Protein AF-X0V0B7-F1 (afdb_monomer_lite)

pLDDT: mean 87.67, std 16.33, range [37.56, 98.69]

Structure (mmCIF, N/CA/C/O backbone):
data_AF-X0V0B7-F1
#
_entry.id   AF-X0V0B7-F1
#
loop_
_atom_site.group_PDB
_atom_site.id
_atom_site.type_symbol
_atom_site.label_atom_id
_atom_site.label_alt_id
_atom_site.label_comp_id
_atom_site.label_asym_id
_atom_site.label_entity_id
_atom_site.label_seq_id
_atom_site.pdbx_PDB_ins_code
_atom_site.Cartn_x
_atom_site.Cartn_y
_atom_site.Cartn_z
_atom_site.occupancy
_atom_site.B_iso_or_equiv
_atom_site.auth_seq_id
_atom_site.auth_comp_id
_atom_site.auth_asym_id
_atom_site.auth_atom_id
_atom_site.pdbx_PDB_model_num
ATOM 1 N N . MET A 1 1 ? -28.437 -44.873 -6.533 1.00 37.88 1 MET A N 1
ATOM 2 C CA . MET A 1 1 ? -27.536 -43.742 -6.220 1.00 37.88 1 MET A CA 1
ATOM 3 C C . MET A 1 1 ? -27.245 -42.977 -7.515 1.00 37.88 1 MET A C 1
ATOM 5 O O . MET A 1 1 ? -26.469 -43.463 -8.325 1.00 37.88 1 MET A O 1
ATOM 9 N N . LYS A 1 2 ? -27.939 -41.863 -7.801 1.00 37.56 2 LYS A N 1
ATOM 10 C CA . LYS A 1 2 ? -27.695 -41.045 -9.009 1.00 37.56 2 LYS A CA 1
ATOM 11 C C . LYS A 1 2 ? -27.091 -39.712 -8.577 1.00 37.56 2 LYS A C 1
ATOM 13 O O . LYS A 1 2 ? -27.765 -38.899 -7.958 1.00 37.56 2 LYS A O 1
ATOM 18 N N . ILE A 1 3 ? -25.809 -39.527 -8.874 1.00 45.84 3 ILE A N 1
ATOM 19 C CA . ILE A 1 3 ? -25.088 -38.274 -8.648 1.00 45.84 3 ILE A CA 1
ATOM 20 C C . ILE A 1 3 ? -25.643 -37.251 -9.643 1.00 45.84 3 ILE A C 1
ATOM 22 O O . ILE A 1 3 ? -25.419 -37.366 -10.849 1.00 45.84 3 ILE A O 1
ATOM 26 N N . VAL A 1 4 ? -26.392 -36.265 -9.150 1.00 46.66 4 VAL A N 1
ATOM 27 C CA . VAL A 1 4 ? -26.869 -35.139 -9.960 1.00 46.66 4 VAL A CA 1
ATOM 28 C C . VAL A 1 4 ? -25.667 -34.245 -10.266 1.00 46.66 4 VAL A C 1
ATOM 30 O O . VAL A 1 4 ? -25.224 -33.463 -9.429 1.00 46.66 4 VAL A O 1
ATOM 33 N N . LYS A 1 5 ? -25.098 -34.375 -11.469 1.00 55.03 5 LYS A N 1
ATOM 34 C CA . LYS A 1 5 ? -24.118 -33.413 -11.988 1.00 55.03 5 LYS A CA 1
ATOM 35 C C . LYS A 1 5 ? -24.872 -32.152 -12.395 1.00 55.03 5 LYS A C 1
ATOM 37 O O . LYS A 1 5 ? -25.422 -32.088 -13.492 1.00 55.03 5 LYS A O 1
ATOM 42 N N . ASN A 1 6 ? -24.916 -31.168 -11.504 1.00 56.94 6 ASN A N 1
ATOM 43 C CA . ASN A 1 6 ? -25.495 -29.866 -11.805 1.00 56.94 6 ASN A CA 1
ATOM 44 C C . ASN A 1 6 ? -24.621 -29.178 -12.876 1.00 56.94 6 ASN A C 1
ATOM 46 O O . ASN A 1 6 ? -23.490 -28.775 -12.599 1.00 56.94 6 ASN A O 1
ATOM 50 N N . LYS A 1 7 ? -25.092 -29.126 -14.129 1.00 64.69 7 LYS A N 1
ATOM 51 C CA . LYS A 1 7 ? -24.407 -28.427 -15.228 1.00 64.69 7 LYS A CA 1
ATOM 52 C C . LYS A 1 7 ? -24.692 -26.933 -15.087 1.00 64.69 7 LYS A C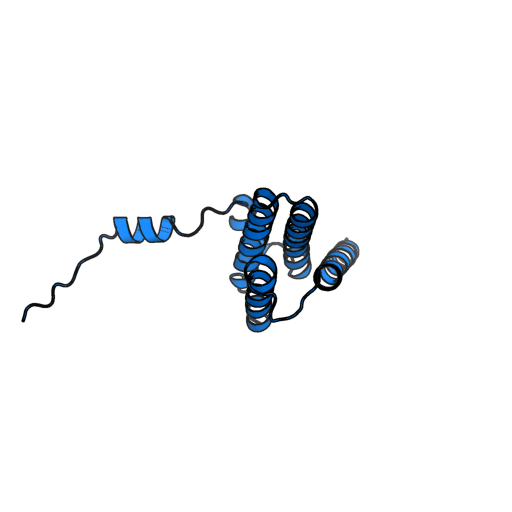 1
ATOM 54 O O . LYS A 1 7 ? -25.735 -26.462 -15.523 1.00 64.69 7 LYS A O 1
ATOM 59 N N . ILE A 1 8 ? -23.757 -26.202 -14.487 1.00 70.75 8 ILE A N 1
ATOM 60 C CA . ILE A 1 8 ? -23.779 -24.734 -14.484 1.00 70.75 8 ILE A CA 1
ATOM 61 C C . ILE A 1 8 ? -23.683 -24.258 -15.939 1.00 70.75 8 ILE A C 1
ATOM 63 O O . ILE A 1 8 ? -22.834 -24.736 -16.699 1.00 70.75 8 ILE A O 1
ATOM 67 N N . SER A 1 9 ? -24.562 -23.340 -16.346 1.00 79.00 9 SER A N 1
ATOM 68 C CA . SER A 1 9 ? -24.592 -22.854 -17.727 1.00 79.00 9 SER A CA 1
ATOM 69 C C . SER A 1 9 ? -23.367 -21.984 -18.048 1.00 79.00 9 SER A C 1
ATOM 71 O O . SER A 1 9 ? -22.842 -21.268 -17.194 1.00 79.00 9 SER A O 1
ATOM 73 N N . LEU A 1 10 ? -22.913 -21.986 -19.308 1.00 66.75 10 LEU A N 1
ATOM 74 C CA . LEU A 1 10 ? -21.823 -21.106 -19.767 1.00 66.75 10 LEU A CA 1
ATOM 75 C C . LEU A 1 10 ? -22.142 -19.621 -19.535 1.00 66.75 10 LEU A C 1
ATOM 77 O O . LEU A 1 10 ? -21.241 -18.808 -19.340 1.00 66.75 10 LEU A O 1
ATOM 81 N N . THR A 1 11 ? -23.424 -19.268 -19.540 1.00 69.25 11 THR A N 1
ATOM 82 C CA . THR A 1 11 ? -23.938 -17.930 -19.252 1.00 69.25 11 THR A CA 1
ATOM 83 C C . THR A 1 11 ? -23.779 -17.577 -17.777 1.00 69.25 11 THR A C 1
ATOM 85 O O . THR A 1 11 ? -23.337 -16.473 -17.474 1.00 69.25 11 THR A O 1
ATOM 88 N N . GLU A 1 12 ? -24.055 -18.506 -16.861 1.00 73.31 12 GLU A N 1
ATOM 89 C CA . GLU A 1 12 ? -23.818 -18.333 -15.422 1.00 73.31 12 GLU A CA 1
ATOM 90 C C . GLU A 1 12 ? -22.333 -18.315 -15.083 1.00 73.31 12 GLU A C 1
ATOM 92 O O . GLU A 1 12 ? -21.907 -17.442 -14.335 1.00 73.31 12 GLU A O 1
ATOM 97 N N . LEU A 1 13 ? -21.519 -19.171 -15.708 1.00 68.00 13 LEU A N 1
ATOM 98 C CA . LEU A 1 13 ? -20.059 -19.109 -15.586 1.00 68.00 13 LEU A CA 1
ATOM 99 C C . LEU A 1 13 ? -19.525 -17.750 -16.052 1.00 68.00 13 LEU A C 1
ATOM 101 O O . LEU A 1 13 ? -18.729 -17.127 -15.353 1.00 68.00 13 LEU A O 1
ATOM 105 N N . LYS A 1 14 ? -20.012 -17.237 -17.191 1.00 61.97 14 LYS A N 1
ATOM 106 C CA . LYS A 1 14 ? -19.665 -15.895 -17.684 1.00 61.97 14 LYS A CA 1
ATOM 107 C C . LYS A 1 14 ? -20.193 -14.781 -16.780 1.00 61.97 14 LYS A C 1
ATOM 109 O O . LYS A 1 14 ? -19.521 -13.766 -16.661 1.00 61.97 14 LYS A O 1
ATOM 114 N N . LYS A 1 15 ? -21.356 -14.942 -16.140 1.00 56.28 15 LYS A N 1
ATOM 115 C CA . LYS A 1 15 ? -21.959 -13.955 -15.223 1.00 56.28 15 LYS A CA 1
ATOM 116 C C . LYS A 1 15 ? -21.238 -13.922 -13.870 1.00 56.28 15 LYS A C 1
ATOM 118 O O . LYS A 1 15 ? -20.978 -12.835 -13.370 1.00 56.28 15 LYS A O 1
ATOM 123 N N . MET A 1 16 ? -20.823 -15.076 -13.347 1.00 56.75 16 MET A N 1
ATOM 124 C CA . MET A 1 16 ? -19.953 -15.211 -12.171 1.00 56.75 16 MET A CA 1
ATOM 125 C C . MET A 1 16 ? -18.532 -14.702 -12.458 1.00 56.75 16 MET A C 1
ATOM 127 O O . MET A 1 16 ? -17.930 -14.048 -11.611 1.00 56.75 16 MET A O 1
ATOM 131 N N . ALA A 1 17 ? -18.017 -14.923 -13.673 1.00 54.59 17 ALA A N 1
ATOM 132 C CA . ALA A 1 17 ? -16.754 -14.344 -14.128 1.00 54.59 17 ALA A CA 1
ATOM 133 C C . ALA A 1 17 ? -16.848 -12.825 -14.376 1.00 54.59 17 ALA A C 1
ATOM 135 O O . ALA A 1 17 ? -15.884 -12.125 -14.100 1.00 54.59 17 ALA A O 1
ATOM 136 N N . ARG A 1 18 ? -17.999 -12.297 -14.834 1.00 46.84 18 ARG A N 1
ATOM 137 C CA . ARG A 1 18 ? -18.262 -10.848 -15.006 1.00 46.84 18 ARG A CA 1
ATOM 138 C C . ARG A 1 18 ? -18.571 -10.110 -13.706 1.00 46.84 18 ARG A C 1
ATOM 140 O O . ARG A 1 18 ? -18.348 -8.909 -13.643 1.00 46.84 18 ARG A O 1
ATOM 147 N N . GLN A 1 19 ? -19.121 -10.788 -12.698 1.00 44.28 19 GLN A N 1
ATOM 148 C CA . GLN A 1 19 ? -19.296 -10.216 -11.356 1.00 44.28 19 GLN A CA 1
ATOM 149 C C . GLN A 1 19 ? -17.957 -10.034 -10.633 1.00 44.28 19 GLN A C 1
ATOM 151 O O . GLN A 1 19 ? -17.870 -9.253 -9.687 1.00 44.28 19 GLN A O 1
ATOM 156 N N . LYS A 1 20 ? -16.902 -10.705 -11.106 1.00 49.09 20 LYS A N 1
ATOM 157 C CA . LYS A 1 20 ? -15.522 -10.387 -10.766 1.00 49.09 20 LYS A CA 1
ATOM 158 C C . LYS A 1 20 ? -15.073 -9.185 -11.604 1.00 49.09 20 LYS A C 1
ATOM 160 O O . LYS A 1 20 ? -14.923 -9.289 -12.812 1.00 49.09 20 LYS A O 1
ATOM 165 N N . GLU A 1 21 ? -14.820 -8.076 -10.912 1.00 55.97 21 GLU A N 1
ATOM 166 C CA . GLU A 1 21 ? -14.002 -6.936 -11.357 1.00 55.97 21 GLU A CA 1
ATOM 167 C C . GLU A 1 21 ? -14.706 -5.817 -12.146 1.00 55.97 21 GLU A C 1
ATOM 169 O O . GLU A 1 21 ? -14.350 -5.463 -13.270 1.00 55.97 21 GLU A O 1
ATOM 174 N N . THR A 1 22 ? -15.636 -5.122 -11.489 1.00 64.06 22 THR A N 1
ATOM 175 C CA . THR A 1 22 ? -15.866 -3.702 -11.790 1.00 64.06 22 THR A CA 1
ATOM 176 C C . THR A 1 22 ? -14.679 -2.885 -11.273 1.00 64.06 22 THR A C 1
ATOM 178 O O . THR A 1 22 ? -14.665 -2.459 -10.121 1.00 64.06 22 THR A O 1
ATOM 181 N N . TYR A 1 23 ? -13.675 -2.670 -12.125 1.00 68.00 23 TYR A N 1
ATOM 182 C CA . TYR A 1 23 ? -12.560 -1.774 -11.815 1.00 68.00 23 TYR A CA 1
ATOM 183 C C . TYR A 1 23 ? -13.056 -0.327 -11.682 1.00 68.00 23 TYR A C 1
ATOM 185 O O . TYR A 1 23 ? -13.635 0.226 -12.626 1.00 68.00 23 TYR A O 1
ATOM 193 N N . GLN A 1 24 ? -12.808 0.311 -10.538 1.00 76.75 24 GLN A N 1
ATOM 194 C CA . GLN A 1 24 ? -13.020 1.747 -10.356 1.00 76.75 24 GLN A CA 1
ATOM 195 C C . GLN A 1 24 ? -12.090 2.535 -11.287 1.00 76.75 24 GLN A C 1
ATOM 197 O O . GLN A 1 24 ? -12.516 3.502 -11.922 1.00 76.75 24 GLN A O 1
ATOM 202 N N . HIS A 1 25 ? -10.850 2.073 -11.469 1.00 75.00 25 HIS A N 1
ATOM 203 C CA . HIS A 1 25 ? -9.887 2.652 -12.399 1.00 75.00 25 HIS A CA 1
ATOM 204 C C . HIS A 1 25 ? -9.866 1.925 -13.749 1.00 75.00 25 HIS A C 1
ATOM 206 O O . HIS A 1 25 ? -8.861 1.338 -14.153 1.00 75.00 25 HIS A O 1
ATOM 212 N N . LYS A 1 26 ? -10.972 2.027 -14.499 1.00 76.31 26 LYS A N 1
ATOM 213 C CA . LYS A 1 26 ? -11.166 1.352 -15.801 1.00 76.31 26 LYS A CA 1
ATOM 214 C C . LYS A 1 26 ? -9.989 1.511 -16.773 1.00 76.31 26 LYS A C 1
ATOM 216 O O . LYS A 1 26 ? -9.569 0.538 -17.386 1.00 76.31 26 LYS A O 1
ATOM 221 N N . GLN A 1 27 ? -9.428 2.717 -16.906 1.00 73.44 27 GLN A N 1
ATOM 222 C CA . GLN A 1 27 ? -8.298 2.957 -17.816 1.00 73.44 27 GLN A CA 1
ATOM 223 C C . GLN A 1 27 ? -6.973 2.364 -17.320 1.00 73.44 27 GLN A C 1
ATOM 225 O O . GLN A 1 27 ? -6.141 1.975 -18.138 1.00 73.44 27 GLN A O 1
ATOM 230 N N . LEU A 1 28 ? -6.758 2.310 -16.000 1.00 74.62 28 LEU A N 1
ATOM 231 C CA . LEU A 1 28 ? -5.561 1.688 -15.431 1.00 74.62 28 LEU A CA 1
ATOM 232 C C . LEU A 1 28 ? -5.618 0.177 -15.642 1.00 74.62 28 LEU A C 1
ATOM 234 O O . LEU A 1 28 ? -4.657 -0.394 -16.155 1.00 74.62 28 LEU A O 1
ATOM 238 N N . ALA A 1 29 ? -6.774 -0.427 -15.362 1.00 71.81 29 ALA A N 1
ATOM 239 C CA . ALA A 1 29 ? -7.035 -1.837 -15.622 1.00 71.81 29 ALA A CA 1
ATOM 240 C C . ALA A 1 29 ? -6.922 -2.205 -17.115 1.00 71.81 29 ALA A C 1
ATOM 242 O O . ALA A 1 29 ? -6.466 -3.295 -17.445 1.00 71.81 29 ALA A O 1
ATOM 243 N N . ALA A 1 30 ? -7.245 -1.281 -18.028 1.00 77.88 30 ALA A N 1
ATOM 244 C CA . ALA A 1 30 ? -7.163 -1.474 -19.481 1.00 77.88 30 ALA A CA 1
ATOM 245 C C . ALA A 1 30 ? -5.732 -1.444 -20.071 1.00 77.88 30 ALA A C 1
ATOM 247 O O . ALA A 1 30 ? -5.562 -1.209 -21.266 1.00 77.88 30 ALA A O 1
ATOM 248 N N . GLY A 1 31 ? -4.688 -1.649 -19.262 1.00 79.06 31 GLY A N 1
ATOM 249 C CA . GLY A 1 31 ? -3.309 -1.790 -19.749 1.00 79.06 31 GLY A CA 1
ATOM 250 C C . GLY A 1 31 ? -2.377 -0.620 -19.428 1.00 79.06 31 GLY A C 1
ATOM 251 O O . GLY A 1 31 ? -1.164 -0.737 -19.610 1.00 79.06 31 GLY A O 1
ATOM 252 N N . ARG A 1 32 ? -2.892 0.527 -18.952 1.00 86.62 32 ARG A N 1
ATOM 253 C CA . ARG A 1 32 ? -2.026 1.659 -18.556 1.00 86.62 32 ARG A CA 1
ATOM 254 C C . ARG A 1 32 ? -1.226 1.349 -17.295 1.00 86.62 32 ARG A C 1
ATOM 256 O O . ARG A 1 32 ? -0.088 1.797 -17.189 1.00 86.62 32 ARG A O 1
ATOM 263 N N . TRP A 1 33 ? -1.777 0.559 -16.374 1.00 92.75 33 TRP A N 1
ATOM 264 C CA . TRP A 1 33 ? -1.091 0.196 -15.132 1.00 92.75 33 TRP A CA 1
ATOM 265 C C . TRP A 1 33 ? 0.203 -0.590 -15.377 1.00 92.75 33 TRP A C 1
ATOM 267 O O . TRP A 1 33 ? 1.215 -0.360 -14.720 1.00 92.75 33 TRP A O 1
ATOM 277 N N . GLN A 1 34 ? 0.205 -1.464 -16.382 1.00 89.25 34 GLN A N 1
ATOM 278 C CA . GLN A 1 34 ? 1.354 -2.271 -16.792 1.00 89.25 34 GLN A CA 1
ATOM 279 C C . GLN A 1 34 ? 2.413 -1.451 -17.545 1.00 89.25 34 GLN A C 1
ATOM 281 O O . GLN A 1 34 ? 3.494 -1.952 -17.830 1.00 89.25 34 GLN A O 1
ATOM 286 N N . LYS A 1 35 ? 2.146 -0.184 -17.879 1.00 91.38 35 LYS A N 1
ATOM 287 C CA . LYS A 1 35 ? 3.171 0.719 -18.429 1.00 91.38 35 LYS A CA 1
ATOM 288 C C . LYS A 1 35 ? 3.961 1.428 -17.333 1.00 91.38 35 LYS A C 1
ATOM 290 O O . LYS A 1 35 ? 5.081 1.859 -17.584 1.00 91.38 35 LYS A O 1
ATOM 295 N N . LEU A 1 36 ? 3.406 1.503 -16.124 1.00 93.94 36 LEU A N 1
ATOM 296 C CA . LEU A 1 36 ? 4.091 2.061 -14.967 1.00 93.94 36 LEU A CA 1
ATOM 297 C C . LEU A 1 36 ? 5.239 1.144 -14.530 1.00 93.94 36 LEU A C 1
ATOM 299 O O . LEU A 1 36 ? 5.162 -0.088 -14.627 1.00 93.94 36 LEU A O 1
ATOM 303 N N . THR A 1 37 ? 6.308 1.758 -14.034 1.00 95.12 37 THR A N 1
ATOM 304 C CA . THR A 1 37 ? 7.357 1.073 -13.278 1.00 95.12 37 THR A CA 1
ATOM 305 C C . THR A 1 37 ? 6.809 0.571 -11.946 1.00 95.12 37 THR A C 1
ATOM 307 O O . THR A 1 37 ? 5.809 1.075 -11.435 1.00 95.12 37 THR A O 1
ATOM 310 N N . PHE A 1 38 ? 7.502 -0.387 -11.329 1.00 96.44 38 PHE A N 1
ATOM 311 C CA . PHE A 1 38 ? 7.130 -0.874 -10.001 1.00 96.44 38 PHE A CA 1
ATOM 312 C C . PHE A 1 38 ? 7.049 0.258 -8.958 1.00 96.44 38 PHE A C 1
ATOM 314 O O . PHE A 1 38 ? 6.123 0.287 -8.153 1.00 96.44 38 PHE A O 1
ATOM 321 N N . PHE A 1 39 ? 7.974 1.225 -8.995 1.00 96.81 39 PHE A N 1
ATOM 322 C CA . PHE A 1 39 ? 7.955 2.363 -8.069 1.00 96.81 39 PHE A CA 1
ATOM 323 C C . PHE A 1 39 ? 6.726 3.251 -8.269 1.00 96.81 39 PHE A C 1
ATOM 325 O O . PHE A 1 39 ? 6.091 3.637 -7.293 1.00 96.81 39 PHE A O 1
ATOM 332 N N . GLU A 1 40 ? 6.340 3.518 -9.517 1.00 96.94 40 GLU A N 1
ATOM 333 C CA . GLU A 1 40 ? 5.121 4.272 -9.821 1.00 96.94 40 GLU A CA 1
ATOM 334 C C . GLU A 1 40 ? 3.860 3.506 -9.399 1.00 96.94 40 GLU A C 1
ATOM 336 O O . GLU A 1 40 ? 2.957 4.108 -8.820 1.00 96.94 40 GLU A O 1
ATOM 341 N N . GLN A 1 41 ? 3.797 2.188 -9.624 1.00 97.44 41 GLN A N 1
ATOM 342 C CA . GLN A 1 41 ? 2.686 1.351 -9.151 1.00 97.44 41 GLN A CA 1
ATOM 343 C C . GLN A 1 41 ? 2.537 1.458 -7.623 1.00 97.44 41 GLN A C 1
ATOM 345 O O . GLN A 1 41 ? 1.456 1.770 -7.119 1.00 97.44 41 GLN A O 1
ATOM 350 N N . MET A 1 42 ? 3.638 1.289 -6.887 1.00 98.38 42 MET A N 1
ATOM 351 C CA . MET A 1 42 ? 3.655 1.367 -5.423 1.00 98.38 42 MET A CA 1
ATOM 352 C C . MET A 1 42 ? 3.335 2.772 -4.891 1.00 98.38 42 MET A C 1
ATOM 354 O O . MET A 1 42 ? 2.598 2.893 -3.914 1.00 98.38 42 MET A O 1
ATOM 358 N N . ALA A 1 43 ? 3.812 3.835 -5.544 1.00 98.06 43 ALA A N 1
ATOM 359 C CA . ALA A 1 43 ? 3.500 5.218 -5.172 1.00 98.06 43 ALA A CA 1
ATOM 360 C C . ALA A 1 43 ? 2.004 5.552 -5.348 1.00 98.06 43 ALA A C 1
ATOM 362 O O . ALA A 1 43 ? 1.395 6.218 -4.505 1.00 98.06 43 ALA A O 1
ATOM 363 N N . ASN A 1 44 ? 1.382 5.050 -6.419 1.00 97.81 44 ASN A N 1
ATOM 364 C CA . ASN A 1 44 ? -0.054 5.217 -6.651 1.00 97.81 44 ASN A CA 1
ATOM 365 C C . ASN A 1 44 ? -0.893 4.438 -5.621 1.00 97.81 44 ASN A C 1
ATOM 367 O O . ASN A 1 44 ? -1.850 4.992 -5.081 1.00 97.81 44 ASN A O 1
ATOM 371 N N . ILE A 1 45 ? -0.504 3.199 -5.282 1.00 98.56 45 ILE A N 1
ATOM 372 C CA . ILE A 1 45 ? -1.134 2.434 -4.187 1.00 98.56 45 ILE A CA 1
ATOM 373 C C . ILE A 1 45 ? -1.034 3.215 -2.874 1.00 98.56 45 ILE A C 1
ATOM 375 O O . ILE A 1 45 ? -2.039 3.408 -2.189 1.00 98.56 45 ILE A O 1
ATOM 379 N N . GLY A 1 46 ? 0.158 3.719 -2.551 1.00 98.31 46 GLY A N 1
ATOM 380 C CA . GLY A 1 46 ? 0.397 4.504 -1.345 1.00 98.31 46 GLY 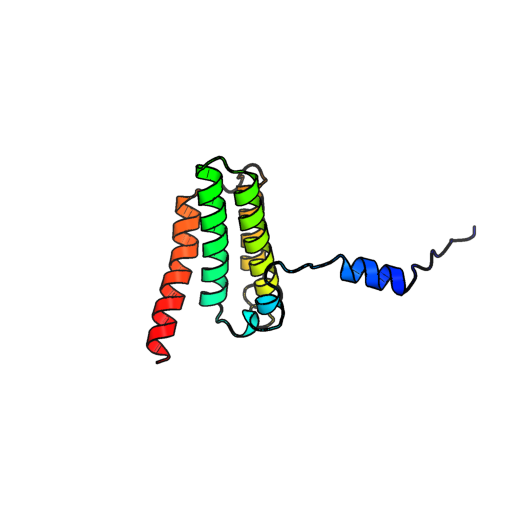A CA 1
ATOM 381 C C . GLY A 1 46 ? -0.463 5.758 -1.250 1.00 98.31 46 GLY A C 1
ATOM 382 O O . GLY A 1 46 ? -0.996 6.062 -0.187 1.00 98.31 46 GLY A O 1
ATOM 383 N N . SER A 1 47 ? -0.690 6.439 -2.373 1.00 98.19 47 SER A N 1
ATOM 384 C CA . SER A 1 47 ? -1.566 7.614 -2.428 1.00 98.19 47 SER A CA 1
ATOM 385 C C . SER A 1 47 ? -3.021 7.283 -2.064 1.00 98.19 47 SER A C 1
ATOM 387 O O . SER A 1 47 ? -3.694 8.081 -1.411 1.00 98.19 47 SER A O 1
ATOM 389 N N . GLU A 1 48 ? -3.523 6.103 -2.446 1.00 98.56 48 GLU A N 1
ATOM 390 C CA . GLU A 1 48 ? -4.855 5.641 -2.037 1.00 98.56 48 GLU A CA 1
ATOM 391 C C . GLU A 1 48 ? -4.908 5.214 -0.564 1.00 98.56 48 GLU A C 1
ATOM 393 O O . GLU A 1 48 ? -5.895 5.504 0.118 1.00 98.56 48 GLU A O 1
ATOM 398 N N . VAL A 1 49 ? -3.836 4.605 -0.043 1.00 98.69 49 VAL A N 1
ATOM 399 C CA . VAL A 1 49 ? -3.707 4.281 1.389 1.00 98.69 49 VAL A CA 1
ATOM 400 C C . VAL A 1 49 ? -3.717 5.556 2.237 1.00 98.69 49 VAL A C 1
ATOM 402 O O . VAL A 1 49 ? -4.503 5.660 3.179 1.00 98.69 49 VAL A O 1
ATOM 405 N N . GLU A 1 50 ? -2.926 6.564 1.870 1.00 98.56 50 GLU A N 1
ATOM 406 C CA . GLU A 1 50 ? -2.894 7.870 2.543 1.00 98.56 50 GLU A CA 1
ATOM 407 C C . GLU A 1 50 ? -4.252 8.570 2.509 1.00 98.56 50 GLU A C 1
ATOM 409 O O . GLU A 1 50 ? -4.728 9.109 3.512 1.00 98.56 50 GLU A O 1
ATOM 414 N N . ARG A 1 51 ? -4.942 8.507 1.366 1.00 98.50 51 ARG A N 1
ATOM 415 C CA . ARG A 1 51 ? -6.300 9.040 1.239 1.00 98.50 51 ARG A CA 1
ATOM 416 C C . ARG A 1 51 ? -7.276 8.315 2.163 1.00 98.50 51 ARG A C 1
ATOM 418 O O . ARG A 1 51 ? -8.116 8.968 2.786 1.00 98.50 51 ARG A O 1
ATOM 425 N N . ALA A 1 52 ? -7.165 6.995 2.284 1.00 98.56 52 ALA A N 1
ATOM 426 C CA . ALA A 1 52 ? -7.991 6.217 3.197 1.00 98.56 52 ALA A CA 1
ATOM 427 C C . ALA A 1 52 ? -7.728 6.591 4.665 1.00 98.56 52 ALA A C 1
ATOM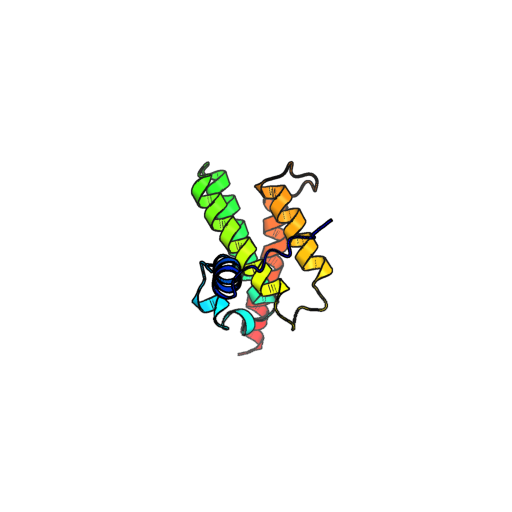 429 O O . ALA A 1 52 ? -8.685 6.789 5.420 1.00 98.56 52 ALA A O 1
ATOM 430 N N . ILE A 1 53 ? -6.460 6.768 5.055 1.00 98.56 53 ILE A N 1
ATOM 431 C CA . ILE A 1 53 ? -6.063 7.232 6.394 1.00 98.56 53 ILE A CA 1
ATOM 432 C C . ILE A 1 53 ? -6.608 8.643 6.663 1.00 98.56 53 ILE A C 1
ATOM 434 O O . ILE A 1 53 ? -7.215 8.883 7.707 1.00 98.56 53 ILE A O 1
ATOM 438 N N . SER A 1 54 ? -6.456 9.568 5.713 1.00 98.50 54 SER A N 1
ATOM 439 C CA . SER A 1 54 ? -6.928 10.954 5.827 1.00 98.50 54 SER A CA 1
ATOM 440 C C . SER A 1 54 ? -8.439 11.038 6.067 1.00 98.50 54 SER A C 1
ATOM 442 O O . SER A 1 54 ? -8.890 11.717 6.992 1.00 98.50 54 SER A O 1
ATOM 444 N N . TRP A 1 55 ? -9.242 10.284 5.308 1.00 98.56 55 TRP A N 1
ATOM 445 C CA . TRP A 1 55 ? -10.690 10.229 5.533 1.00 98.56 55 TRP A CA 1
ATOM 446 C C . TRP A 1 55 ? -11.070 9.568 6.859 1.00 98.56 55 TRP A C 1
ATOM 448 O O . TRP A 1 55 ? -12.009 10.026 7.514 1.00 98.56 55 TRP A O 1
ATOM 458 N N . ARG A 1 56 ? -10.318 8.553 7.305 1.00 97.44 56 ARG A N 1
ATOM 459 C CA . ARG A 1 56 ? -10.526 7.930 8.620 1.00 97.44 56 ARG A CA 1
ATOM 460 C C . ARG A 1 56 ? -10.278 8.922 9.757 1.00 97.44 56 ARG A C 1
ATOM 462 O O . ARG A 1 56 ? -11.096 8.997 10.669 1.00 97.44 56 ARG A O 1
ATOM 469 N N . LYS A 1 57 ? -9.215 9.735 9.675 1.00 97.81 57 LYS A N 1
ATOM 470 C CA . LYS A 1 57 ? -8.926 10.819 10.639 1.00 97.81 57 LYS A CA 1
ATOM 471 C C . LYS A 1 57 ? -10.057 11.846 10.708 1.00 97.81 57 LYS A C 1
ATOM 473 O O . LYS A 1 57 ? -10.398 12.312 11.788 1.00 97.81 57 LYS A O 1
ATOM 478 N N . LYS A 1 58 ? -10.699 12.130 9.570 1.00 98.19 58 LYS A N 1
ATOM 479 C CA . LYS A 1 58 ? -11.896 12.987 9.471 1.00 98.19 58 LYS A CA 1
ATOM 480 C C . LYS A 1 58 ? -13.195 12.297 9.916 1.00 98.19 58 LYS A C 1
ATOM 482 O O . LYS A 1 58 ? -14.269 12.847 9.702 1.00 98.19 58 LYS A O 1
ATOM 487 N N . ARG A 1 59 ? -13.120 11.087 10.486 1.00 97.75 59 ARG A N 1
ATOM 488 C CA . ARG A 1 59 ? -14.266 10.250 10.891 1.00 97.75 59 ARG A CA 1
ATOM 489 C C . ARG A 1 59 ? -15.247 9.941 9.751 1.00 97.75 59 ARG A C 1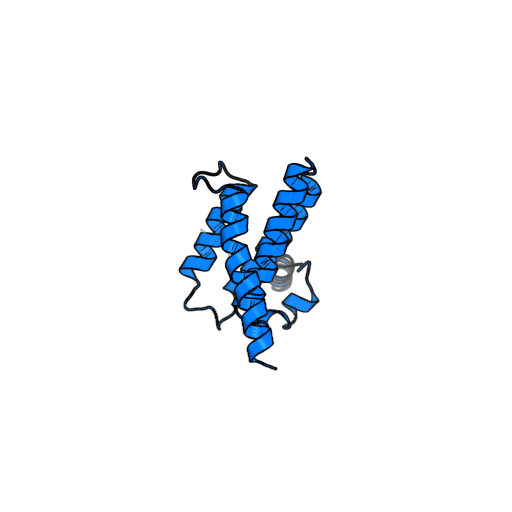
ATOM 491 O O . ARG A 1 59 ? -16.387 9.560 9.996 1.00 97.75 59 ARG A O 1
ATOM 498 N N . ASN A 1 60 ? -14.796 10.032 8.500 1.00 97.94 60 ASN A N 1
ATOM 499 C CA . ASN A 1 60 ? -15.596 9.697 7.330 1.00 97.94 60 ASN A CA 1
ATOM 500 C C . ASN A 1 60 ? -15.294 8.260 6.879 1.00 97.94 60 ASN A C 1
ATOM 502 O O . ASN A 1 60 ? -14.436 8.007 6.025 1.00 97.94 60 ASN A O 1
ATOM 506 N N . LYS A 1 61 ? -16.000 7.308 7.496 1.00 96.56 61 LYS A N 1
ATOM 507 C CA . LYS A 1 61 ? -15.803 5.869 7.274 1.00 96.56 61 LYS A CA 1
ATOM 508 C C . LYS A 1 61 ? -16.040 5.468 5.819 1.00 96.56 61 LYS A C 1
ATOM 510 O O . LYS A 1 61 ? -15.238 4.725 5.264 1.00 96.56 61 LYS A O 1
ATOM 515 N N . GLU A 1 62 ? -17.092 5.981 5.191 1.00 97.06 62 GLU A N 1
ATOM 516 C CA . GLU A 1 62 ? -17.450 5.619 3.819 1.00 97.06 62 GLU A CA 1
ATOM 517 C C . GLU A 1 62 ? -16.352 6.012 2.824 1.00 97.06 62 GLU A C 1
ATOM 519 O O . GLU A 1 62 ? -15.887 5.187 2.036 1.00 97.06 62 GLU A O 1
ATOM 524 N N . TYR A 1 63 ? -15.877 7.257 2.888 1.00 97.19 63 TYR A N 1
ATOM 525 C CA . TYR A 1 63 ? -14.829 7.725 1.982 1.00 97.19 63 TYR A CA 1
ATOM 526 C C . TYR A 1 63 ? -13.490 7.039 2.253 1.00 97.19 63 TYR A C 1
ATOM 528 O O . TYR A 1 63 ? -12.743 6.756 1.311 1.00 97.19 63 TYR A O 1
ATOM 536 N N . SER A 1 64 ? -13.205 6.719 3.519 1.00 98.31 64 SER A N 1
ATOM 537 C CA . SER A 1 64 ? -12.034 5.922 3.887 1.00 98.31 64 SER A CA 1
ATOM 538 C C . SER A 1 64 ? -12.083 4.535 3.243 1.00 98.31 64 SER A C 1
ATOM 540 O O . SER A 1 64 ? -11.137 4.139 2.562 1.00 98.31 64 SER A O 1
ATOM 542 N N . GLN A 1 65 ? -13.216 3.837 3.354 1.00 97.44 65 GLN A N 1
ATOM 543 C CA . GLN A 1 65 ? -13.404 2.514 2.759 1.00 97.44 65 GLN A CA 1
ATOM 544 C C . GLN A 1 65 ? -13.344 2.553 1.228 1.00 97.44 65 GLN A C 1
ATOM 546 O O . GLN A 1 65 ? -12.704 1.697 0.622 1.00 97.44 65 GLN A O 1
ATOM 551 N N . ARG A 1 66 ? -13.935 3.571 0.587 1.00 96.69 66 ARG A N 1
ATOM 552 C CA . ARG A 1 66 ? -13.856 3.756 -0.873 1.00 96.69 66 ARG A CA 1
ATOM 553 C C . ARG A 1 66 ? -12.422 4.001 -1.354 1.00 96.69 66 ARG A C 1
ATOM 555 O O . ARG A 1 66 ? -12.042 3.516 -2.415 1.00 96.69 66 ARG A O 1
ATOM 562 N N . ALA A 1 67 ? -11.619 4.763 -0.611 1.00 97.25 67 ALA A N 1
ATOM 563 C CA . ALA A 1 67 ? -10.198 4.944 -0.919 1.00 97.25 67 ALA A CA 1
ATOM 564 C C . ALA A 1 67 ? -9.399 3.651 -0.718 1.00 97.25 67 ALA A C 1
ATOM 566 O O . ALA A 1 67 ? -8.613 3.271 -1.581 1.00 97.25 67 ALA A O 1
ATOM 567 N N . PHE A 1 68 ? -9.669 2.915 0.357 1.00 98.31 68 PHE A N 1
ATOM 568 C CA . PHE A 1 68 ? -8.998 1.645 0.593 1.00 98.31 68 PHE A CA 1
ATOM 569 C C . PHE A 1 68 ? -9.348 0.574 -0.451 1.00 98.31 68 PHE A C 1
ATOM 571 O O . PHE A 1 68 ? -8.470 -0.159 -0.901 1.00 98.31 68 PHE A O 1
ATOM 578 N N . ALA A 1 69 ? -10.605 0.512 -0.900 1.00 97.00 69 ALA A N 1
ATOM 579 C CA . ALA A 1 69 ? -11.014 -0.379 -1.984 1.00 97.00 69 ALA A CA 1
ATOM 580 C C . ALA A 1 69 ? -10.208 -0.116 -3.269 1.00 97.00 69 ALA A C 1
ATOM 582 O O . ALA A 1 69 ? -9.758 -1.060 -3.916 1.00 97.00 69 ALA A O 1
ATOM 583 N N . ARG A 1 70 ? -9.943 1.159 -3.590 1.00 96.88 70 ARG A N 1
ATOM 584 C CA . ARG A 1 70 ? -9.060 1.541 -4.703 1.00 96.88 70 ARG A CA 1
ATOM 585 C C . ARG A 1 70 ? -7.616 1.110 -4.468 1.00 96.88 70 ARG A C 1
ATOM 587 O O . ARG A 1 70 ? -7.008 0.550 -5.373 1.00 96.88 70 ARG A O 1
ATOM 594 N N . ALA A 1 71 ? -7.080 1.283 -3.259 1.00 98.00 71 ALA A N 1
ATOM 595 C CA . ALA A 1 71 ? -5.741 0.791 -2.923 1.00 98.00 71 ALA A CA 1
ATOM 596 C C . ALA A 1 71 ? -5.609 -0.729 -3.156 1.00 98.00 71 ALA A C 1
ATOM 598 O O . ALA A 1 71 ? -4.630 -1.178 -3.753 1.00 98.00 71 ALA A O 1
ATOM 599 N N . LEU A 1 72 ? -6.610 -1.518 -2.743 1.00 97.50 72 LEU A N 1
ATOM 600 C CA . LEU A 1 72 ? -6.637 -2.968 -2.965 1.00 97.50 72 LEU A CA 1
ATOM 601 C C . LEU A 1 72 ? -6.780 -3.350 -4.440 1.00 97.50 72 LEU A C 1
ATOM 603 O O . LEU A 1 72 ? -6.167 -4.327 -4.873 1.00 97.50 72 LEU A O 1
ATOM 607 N N . GLU A 1 73 ? -7.565 -2.600 -5.211 1.00 95.69 73 GLU A N 1
ATOM 608 C CA . GLU A 1 73 ? -7.675 -2.781 -6.660 1.00 95.69 73 GLU A CA 1
ATOM 609 C C . GLU A 1 73 ? -6.312 -2.585 -7.339 1.00 95.69 73 GLU A C 1
ATOM 611 O O . GLU A 1 73 ? -5.841 -3.469 -8.055 1.00 95.69 73 GLU A O 1
ATOM 616 N N . LEU A 1 74 ? -5.629 -1.475 -7.048 1.00 96.94 74 LEU A N 1
ATOM 617 C CA . LEU A 1 74 ? -4.308 -1.168 -7.603 1.00 96.94 74 LEU A CA 1
ATOM 618 C C . LEU A 1 74 ? -3.233 -2.172 -7.155 1.00 96.94 74 LEU A C 1
ATOM 620 O O . LEU A 1 74 ? -2.366 -2.567 -7.943 1.00 96.94 74 LEU A O 1
ATOM 624 N N . LEU A 1 75 ? -3.299 -2.636 -5.904 1.00 97.94 75 LEU A N 1
ATOM 625 C CA . LEU A 1 75 ? -2.422 -3.695 -5.406 1.00 97.94 75 LEU A CA 1
ATOM 626 C C . LEU A 1 75 ? -2.698 -5.025 -6.114 1.00 97.94 75 LEU A C 1
ATOM 628 O O . LEU A 1 75 ? -1.758 -5.731 -6.469 1.00 97.94 75 LEU A O 1
ATOM 632 N N . THR A 1 76 ? -3.963 -5.345 -6.386 1.00 96.25 76 THR A N 1
ATOM 633 C CA . THR A 1 76 ? -4.336 -6.543 -7.150 1.00 96.25 76 THR A CA 1
ATOM 634 C C . THR A 1 76 ? -3.787 -6.470 -8.571 1.00 96.25 76 THR A C 1
ATOM 636 O O . THR A 1 76 ? -3.114 -7.407 -8.993 1.00 96.25 76 THR A O 1
ATOM 639 N N . LEU A 1 77 ? -3.944 -5.335 -9.262 1.00 95.44 77 LEU A N 1
ATOM 640 C CA . LEU A 1 77 ? -3.336 -5.120 -10.580 1.00 95.44 77 LEU A CA 1
ATOM 641 C C . LEU A 1 77 ? -1.810 -5.318 -10.539 1.00 95.44 77 LEU A C 1
ATOM 643 O O . LEU A 1 77 ? -1.245 -5.994 -11.398 1.00 95.44 77 LEU A O 1
ATOM 647 N N . THR A 1 78 ? -1.148 -4.802 -9.500 1.00 97.00 78 THR A N 1
ATOM 648 C CA . THR A 1 78 ? 0.303 -4.955 -9.280 1.00 97.00 78 THR A CA 1
ATOM 649 C C . THR A 1 78 ? 0.719 -6.405 -9.020 1.00 97.00 78 THR A C 1
ATOM 651 O O . THR A 1 78 ? 1.753 -6.835 -9.530 1.00 97.00 78 THR A O 1
ATOM 654 N N . ILE A 1 79 ? -0.078 -7.171 -8.269 1.00 97.00 79 ILE A N 1
ATOM 655 C CA . ILE A 1 79 ? 0.136 -8.606 -8.008 1.00 97.00 79 ILE A CA 1
ATOM 656 C C . ILE A 1 79 ? -0.037 -9.427 -9.291 1.00 97.00 79 ILE A C 1
ATOM 658 O O . ILE A 1 79 ? 0.717 -10.368 -9.523 1.00 97.00 79 ILE A O 1
ATOM 662 N N . THR A 1 80 ? -1.013 -9.080 -10.132 1.00 94.56 80 THR A N 1
ATOM 663 C CA . THR A 1 80 ? -1.282 -9.801 -11.389 1.00 94.56 80 THR A CA 1
ATOM 664 C C . THR A 1 80 ? -0.294 -9.479 -12.512 1.00 94.56 80 THR A C 1
ATOM 666 O O . THR A 1 80 ? -0.259 -10.178 -13.523 1.00 94.56 80 THR A O 1
ATOM 669 N N . ASP A 1 81 ? 0.529 -8.442 -12.353 1.00 94.56 81 ASP A N 1
ATOM 670 C CA . ASP A 1 81 ? 1.548 -8.065 -13.328 1.00 94.56 81 ASP A CA 1
ATOM 671 C C . ASP A 1 81 ? 2.711 -9.073 -13.321 1.00 94.56 81 ASP A C 1
ATOM 673 O O . ASP A 1 81 ? 3.463 -9.189 -12.349 1.00 94.56 81 ASP A O 1
ATOM 677 N N . LEU A 1 82 ? 2.900 -9.787 -14.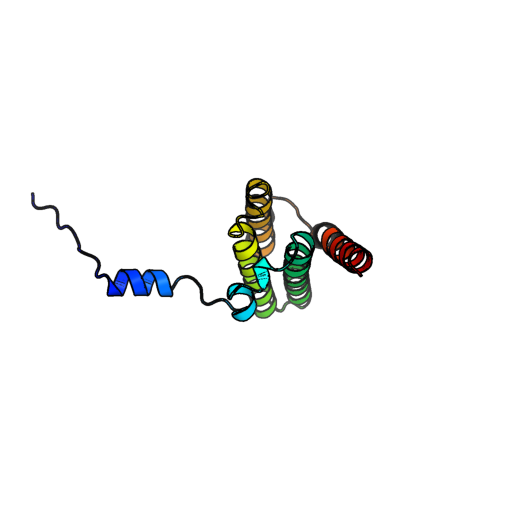435 1.00 93.12 82 LEU A N 1
ATOM 678 C CA . LEU A 1 82 ? 3.940 -10.814 -14.581 1.00 93.12 82 LEU A CA 1
ATOM 679 C C . LEU A 1 82 ? 5.360 -10.275 -14.348 1.00 93.12 82 LEU A C 1
ATOM 681 O O . LEU A 1 82 ? 6.240 -11.028 -13.921 1.00 93.12 82 LEU A O 1
ATOM 685 N N . ARG A 1 83 ? 5.591 -8.972 -14.556 1.00 94.50 83 ARG A N 1
ATOM 686 C CA . ARG A 1 83 ? 6.887 -8.321 -14.294 1.00 94.50 83 ARG A CA 1
ATOM 687 C C . ARG A 1 83 ? 7.223 -8.297 -12.799 1.00 94.50 83 ARG A C 1
ATOM 689 O O . ARG A 1 83 ? 8.396 -8.276 -12.429 1.00 94.50 83 ARG A O 1
ATOM 696 N N . ASN A 1 84 ? 6.207 -8.391 -11.942 1.00 95.88 84 ASN A N 1
ATOM 697 C CA . ASN A 1 84 ? 6.330 -8.391 -10.487 1.00 95.88 84 ASN A CA 1
ATOM 698 C C . ASN A 1 84 ? 6.371 -9.803 -9.878 1.00 95.88 84 ASN A C 1
ATOM 700 O O . ASN A 1 84 ? 6.373 -9.938 -8.654 1.00 95.88 84 ASN A O 1
ATOM 704 N N . LYS A 1 85 ? 6.481 -10.869 -10.690 1.00 94.75 85 LYS A N 1
ATOM 705 C CA . LYS A 1 85 ? 6.478 -12.270 -10.219 1.00 94.75 85 LYS A CA 1
ATOM 706 C C . LYS A 1 85 ? 7.504 -12.556 -9.111 1.00 94.75 85 LYS A C 1
ATOM 708 O O . LYS A 1 85 ? 7.239 -13.336 -8.202 1.00 94.75 85 LYS A O 1
ATOM 713 N N . LYS A 1 86 ? 8.664 -11.888 -9.137 1.00 96.69 86 LYS A N 1
ATOM 714 C CA . LYS A 1 86 ? 9.719 -12.027 -8.110 1.00 96.69 86 LYS A CA 1
ATOM 715 C C . LYS A 1 86 ? 9.373 -11.365 -6.762 1.00 96.69 86 LYS A C 1
ATOM 717 O O . LYS A 1 86 ? 10.139 -11.497 -5.816 1.00 96.69 86 LYS A O 1
ATOM 722 N N . ARG A 1 87 ? 8.261 -10.626 -6.670 1.00 95.94 87 ARG A N 1
ATOM 723 C CA . ARG A 1 87 ? 7.838 -9.837 -5.493 1.00 95.94 87 ARG A CA 1
ATOM 724 C C . ARG A 1 87 ? 6.502 -10.279 -4.908 1.00 95.94 87 ARG A C 1
ATOM 726 O O . ARG A 1 87 ? 6.028 -9.656 -3.965 1.00 95.94 87 ARG A O 1
ATOM 733 N N . LEU A 1 88 ? 5.906 -11.353 -5.432 1.00 97.06 88 LEU A N 1
ATOM 734 C CA . LEU A 1 88 ? 4.557 -11.778 -5.050 1.00 97.06 88 LEU A CA 1
ATOM 735 C C . LEU A 1 88 ? 4.414 -12.010 -3.548 1.00 97.06 88 LEU A C 1
ATOM 737 O O . LEU A 1 88 ? 3.464 -11.504 -2.971 1.00 97.06 88 LEU A O 1
ATOM 741 N N . ARG A 1 89 ? 5.382 -12.683 -2.913 1.00 97.94 89 ARG A N 1
ATOM 742 C CA . ARG A 1 89 ? 5.362 -12.937 -1.463 1.00 97.94 89 ARG A CA 1
ATOM 743 C C . ARG A 1 89 ? 5.209 -11.649 -0.651 1.00 97.94 89 ARG A C 1
ATOM 745 O O . ARG A 1 89 ? 4.407 -11.596 0.275 1.00 97.94 89 ARG A O 1
ATOM 752 N N . GLU A 1 90 ? 5.972 -10.619 -1.000 1.00 98.06 90 GLU A N 1
ATOM 753 C CA . GLU A 1 90 ? 5.942 -9.340 -0.288 1.00 98.06 90 GLU A CA 1
ATOM 754 C C . GLU A 1 90 ? 4.672 -8.545 -0.611 1.00 98.06 90 GLU A C 1
ATOM 756 O O . GLU A 1 90 ? 4.073 -7.953 0.281 1.00 98.06 90 GLU A O 1
ATOM 761 N N . LEU A 1 91 ? 4.192 -8.592 -1.857 1.00 98.38 91 LEU A N 1
ATOM 762 C CA . LEU A 1 91 ? 2.949 -7.927 -2.255 1.00 98.38 91 LEU A CA 1
ATOM 763 C C . LEU A 1 91 ? 1.704 -8.558 -1.611 1.00 98.38 91 LEU A C 1
ATOM 765 O O . LEU A 1 91 ? 0.778 -7.842 -1.229 1.00 98.38 91 LEU A O 1
ATOM 769 N N . THR A 1 92 ? 1.666 -9.884 -1.461 1.00 98.06 92 THR A N 1
ATOM 770 C CA . THR A 1 92 ? 0.551 -10.565 -0.788 1.00 98.06 92 THR A CA 1
ATOM 771 C C . THR A 1 92 ? 0.572 -10.320 0.716 1.00 98.06 92 THR A C 1
ATOM 773 O O . THR A 1 92 ? -0.482 -10.067 1.289 1.00 98.06 92 THR A O 1
ATOM 776 N N . ARG A 1 93 ? 1.753 -10.278 1.344 1.00 98.19 93 ARG A N 1
ATOM 777 C CA . ARG A 1 93 ? 1.894 -9.855 2.748 1.00 98.19 93 ARG A CA 1
ATOM 778 C C . ARG A 1 93 ? 1.448 -8.417 2.955 1.00 98.19 93 ARG A C 1
ATOM 780 O O . ARG A 1 93 ? 0.692 -8.138 3.876 1.00 98.19 93 ARG A O 1
ATOM 787 N N . LEU A 1 94 ? 1.855 -7.507 2.069 1.00 98.38 94 LEU A N 1
ATOM 788 C CA . LEU A 1 94 ? 1.391 -6.123 2.102 1.00 98.38 94 LEU A CA 1
ATOM 789 C C . LEU A 1 94 ? -0.141 -6.057 2.077 1.00 98.38 94 LEU A C 1
ATOM 791 O O . LEU A 1 94 ? -0.731 -5.305 2.848 1.00 98.38 94 LEU A O 1
ATOM 795 N N . ARG A 1 95 ? -0.790 -6.872 1.235 1.00 98.31 95 ARG A N 1
ATOM 796 C CA . ARG A 1 95 ? -2.254 -6.971 1.190 1.00 98.31 95 ARG A CA 1
ATOM 797 C C . ARG A 1 95 ? -2.837 -7.426 2.530 1.00 98.31 95 ARG A C 1
ATOM 799 O O . ARG A 1 95 ? -3.794 -6.812 2.990 1.00 98.31 95 ARG A O 1
ATOM 806 N N . GLU A 1 96 ? -2.285 -8.473 3.137 1.00 98.12 96 GLU A N 1
ATOM 807 C CA . GLU A 1 96 ? -2.732 -8.993 4.439 1.00 98.12 96 GLU A CA 1
ATOM 808 C C . GLU A 1 96 ? -2.620 -7.932 5.538 1.00 98.12 96 GLU A C 1
ATOM 810 O O . GLU A 1 96 ? -3.602 -7.654 6.226 1.00 98.12 96 GLU A O 1
ATOM 815 N N . VAL A 1 97 ? -1.458 -7.282 5.647 1.00 98.31 97 VAL A N 1
ATOM 816 C CA . VAL A 1 97 ? -1.191 -6.253 6.664 1.00 98.31 97 VAL A CA 1
ATOM 817 C C . VAL A 1 97 ? -2.084 -5.025 6.454 1.00 98.31 97 VAL A C 1
ATOM 819 O O . VAL A 1 97 ? -2.616 -4.474 7.415 1.00 98.31 97 VAL A O 1
ATOM 822 N N . LEU A 1 98 ? -2.317 -4.613 5.204 1.00 98.38 98 LEU A N 1
ATOM 823 C CA . LEU A 1 98 ? -3.245 -3.526 4.881 1.00 98.38 98 LEU A CA 1
ATOM 824 C C . LEU A 1 98 ? -4.688 -3.862 5.280 1.00 98.38 98 LEU A C 1
ATOM 826 O O . LEU A 1 98 ? -5.375 -3.023 5.863 1.00 98.38 98 LEU A O 1
ATOM 830 N N . VAL A 1 99 ? -5.162 -5.072 4.971 1.00 98.25 99 VAL A N 1
ATOM 831 C CA . VAL A 1 99 ? -6.523 -5.504 5.327 1.00 98.25 99 VAL A CA 1
ATOM 832 C C . VAL A 1 99 ? -6.691 -5.566 6.843 1.00 98.25 99 VAL A C 1
ATOM 834 O O . VAL A 1 99 ? -7.675 -5.034 7.359 1.00 98.25 99 VAL A O 1
ATOM 837 N N . ASP A 1 100 ? -5.723 -6.136 7.560 1.00 98.38 100 ASP A N 1
ATOM 838 C CA . ASP A 1 100 ? -5.736 -6.169 9.023 1.00 98.38 100 ASP A CA 1
ATOM 839 C C . ASP A 1 100 ? -5.732 -4.758 9.639 1.00 98.38 100 ASP A C 1
ATOM 841 O O . ASP A 1 100 ? -6.490 -4.484 10.566 1.00 98.38 100 ASP A O 1
ATOM 845 N N . TYR A 1 101 ? -4.963 -3.825 9.081 1.00 98.19 101 TYR A N 1
ATOM 846 C CA . TYR A 1 101 ? -4.895 -2.457 9.593 1.00 98.19 101 TYR A CA 1
ATOM 847 C C . TYR A 1 101 ? -6.189 -1.643 9.389 1.00 98.19 101 TYR A C 1
ATOM 849 O O . TYR A 1 101 ? -6.523 -0.792 10.217 1.00 98.19 101 TYR A O 1
ATOM 857 N N . PHE A 1 102 ? -6.926 -1.852 8.290 1.00 96.94 102 PHE A N 1
ATOM 858 C CA . PHE A 1 102 ? -8.167 -1.105 8.024 1.00 96.94 102 PHE A CA 1
ATOM 859 C C . PHE A 1 102 ? -9.438 -1.786 8.543 1.00 96.94 102 PHE A C 1
ATOM 861 O O . PHE A 1 102 ? -10.398 -1.083 8.866 1.00 96.94 102 PHE A O 1
ATOM 868 N N . PHE A 1 103 ? -9.467 -3.120 8.598 1.00 96.06 103 PHE A N 1
ATOM 869 C CA . PHE A 1 103 ? -10.670 -3.901 8.921 1.00 96.06 103 PHE A CA 1
ATOM 870 C C . PHE A 1 103 ? -10.461 -4.953 10.014 1.00 96.06 103 PHE A C 1
ATOM 872 O O . PHE A 1 103 ? -11.443 -5.505 10.507 1.00 96.06 103 PHE A O 1
ATOM 879 N N . GLY A 1 104 ? -9.214 -5.254 10.369 1.00 95.12 104 GLY A N 1
ATOM 880 C CA . GLY A 1 104 ? -8.866 -6.220 11.402 1.00 95.12 104 GLY A CA 1
ATOM 881 C C . GLY A 1 104 ? -8.623 -5.574 12.761 1.00 95.12 104 GLY A C 1
ATOM 882 O O . GLY A 1 104 ? -9.109 -4.485 13.072 1.00 95.12 104 GLY A O 1
ATOM 883 N N . LYS A 1 105 ? -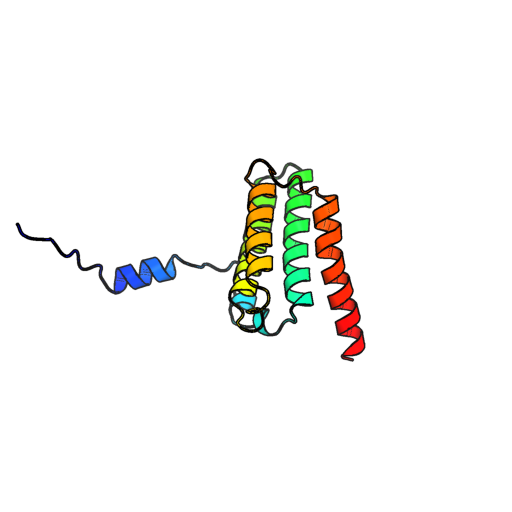7.860 -6.287 13.590 1.00 96.25 105 LYS A N 1
ATOM 884 C CA . LYS A 1 105 ? -7.493 -5.850 14.944 1.00 96.25 105 LYS A CA 1
ATOM 885 C C . LYS A 1 105 ? -6.175 -5.075 14.958 1.00 96.25 105 LYS A C 1
ATOM 887 O O . LYS A 1 105 ? -5.705 -4.729 16.038 1.00 96.25 105 LYS A O 1
ATOM 892 N N . ASN A 1 106 ? -5.587 -4.820 13.785 1.00 96.25 106 ASN A N 1
ATOM 893 C CA . ASN A 1 106 ? -4.229 -4.310 13.645 1.00 96.25 106 ASN A CA 1
ATOM 894 C C . ASN A 1 106 ? -3.219 -5.190 14.408 1.00 96.25 106 ASN A C 1
ATOM 896 O O . ASN A 1 106 ? -2.389 -4.690 15.165 1.00 96.25 106 ASN A O 1
ATOM 900 N N . GLN A 1 107 ? -3.314 -6.513 14.237 1.00 97.12 107 GLN A N 1
ATOM 901 C CA . GLN A 1 107 ? -2.461 -7.501 14.908 1.00 97.12 107 GLN A CA 1
ATOM 902 C C . GLN A 1 107 ? -0.969 -7.318 14.584 1.00 97.12 107 GLN A C 1
ATOM 904 O O . GLN A 1 107 ? -0.109 -7.733 15.356 1.00 97.12 107 GLN A O 1
ATOM 909 N N . PHE A 1 108 ? -0.661 -6.693 13.444 1.00 94.56 108 PHE A N 1
ATOM 910 C CA . PHE A 1 108 ? 0.708 -6.369 13.038 1.00 94.56 108 PHE A CA 1
ATOM 911 C C . PHE A 1 108 ? 1.202 -5.017 13.575 1.00 94.56 108 PHE A C 1
ATOM 913 O O . PHE A 1 108 ? 2.329 -4.624 13.279 1.00 94.56 108 PHE A O 1
ATOM 920 N N . SER A 1 109 ? 0.383 -4.298 14.351 1.00 95.69 109 SER A N 1
ATOM 921 C CA . SER A 1 109 ? 0.739 -3.043 15.028 1.00 95.69 109 SER A CA 1
ATOM 922 C C . SER A 1 109 ? 1.283 -1.950 14.098 1.00 95.69 109 SER A C 1
ATOM 924 O O . SER A 1 109 ? 2.119 -1.133 14.494 1.00 95.69 109 SER A O 1
ATOM 926 N N . PHE A 1 110 ? 0.801 -1.895 12.853 1.00 95.50 110 PHE A N 1
ATOM 927 C CA . PHE A 1 110 ? 1.154 -0.810 11.940 1.00 95.50 110 PHE A CA 1
ATOM 928 C C . PHE A 1 110 ? 0.471 0.491 12.374 1.00 95.50 110 PHE A C 1
ATOM 930 O O . PHE A 1 110 ? -0.678 0.501 12.816 1.00 95.50 110 PHE A O 1
ATOM 937 N N . SER A 1 111 ? 1.175 1.612 12.234 1.00 97.62 111 SER A N 1
ATOM 938 C CA . SER A 1 111 ? 0.654 2.950 12.525 1.00 97.62 111 SER A CA 1
ATOM 939 C C . SER A 1 111 ? 0.558 3.786 11.254 1.00 97.62 111 SER A C 1
ATOM 941 O O . SER A 1 111 ? 1.214 3.495 10.253 1.00 97.62 111 SER A O 1
ATOM 943 N N . ASP A 1 112 ? -0.213 4.873 11.305 1.00 98.00 112 ASP A N 1
ATOM 944 C CA . ASP A 1 112 ? -0.325 5.839 10.204 1.00 98.00 112 ASP A CA 1
ATOM 945 C C . ASP A 1 112 ? 1.058 6.333 9.741 1.00 98.00 112 ASP A C 1
ATOM 947 O O . ASP A 1 112 ? 1.316 6.440 8.546 1.00 98.00 112 ASP A O 1
ATOM 951 N N . LYS A 1 113 ? 1.975 6.577 10.689 1.00 98.12 113 LYS A N 1
ATOM 952 C CA . LYS A 1 113 ? 3.350 7.010 10.403 1.00 98.12 113 LYS A CA 1
ATOM 953 C C . LYS A 1 113 ? 4.164 5.920 9.700 1.00 98.12 113 LYS A C 1
ATOM 955 O O . LYS A 1 113 ? 4.949 6.230 8.811 1.00 98.12 113 LYS A O 1
ATOM 960 N N . LEU A 1 114 ? 3.987 4.652 10.081 1.00 98.19 114 LEU A N 1
ATOM 961 C CA . LEU A 1 114 ? 4.675 3.536 9.425 1.00 98.19 114 LEU A CA 1
ATOM 962 C C . LEU A 1 114 ? 4.209 3.371 7.975 1.00 98.19 114 LEU A C 1
ATOM 964 O O . LEU A 1 114 ? 5.048 3.198 7.092 1.00 98.19 114 LEU A O 1
ATOM 968 N N . TRP A 1 115 ? 2.905 3.499 7.714 1.00 98.19 115 TRP A N 1
ATOM 969 C CA . TRP A 1 115 ? 2.383 3.485 6.345 1.00 98.19 115 TRP A CA 1
ATOM 970 C C . TRP A 1 115 ? 2.900 4.646 5.510 1.00 98.19 115 TRP A C 1
ATOM 972 O O . TRP A 1 115 ? 3.334 4.425 4.378 1.00 98.19 115 TRP A O 1
ATOM 982 N N . HIS A 1 116 ? 2.910 5.847 6.092 1.00 98.19 116 HIS A N 1
ATOM 983 C CA . HIS A 1 116 ? 3.473 7.022 5.447 1.00 98.19 116 HIS A CA 1
ATOM 984 C C . HIS A 1 116 ? 4.919 6.786 5.029 1.00 98.19 116 HIS A C 1
ATOM 986 O O . HIS A 1 116 ? 5.250 6.893 3.852 1.00 98.19 116 HIS A O 1
ATOM 992 N N . ASN A 1 117 ? 5.767 6.369 5.969 1.00 98.19 117 ASN A N 1
ATOM 993 C CA . ASN A 1 117 ? 7.181 6.128 5.704 1.00 98.19 117 ASN A CA 1
ATOM 994 C C . ASN A 1 117 ? 7.397 5.043 4.636 1.00 98.19 117 ASN A C 1
ATOM 996 O O . ASN A 1 117 ? 8.224 5.221 3.741 1.00 98.19 117 ASN A O 1
ATOM 1000 N N . TYR A 1 118 ? 6.640 3.941 4.705 1.00 98.19 118 TYR A N 1
ATOM 1001 C CA . TYR A 1 118 ? 6.741 2.838 3.749 1.00 98.19 118 TYR A CA 1
ATOM 1002 C C . TYR A 1 118 ? 6.425 3.291 2.318 1.00 98.19 118 TYR A C 1
ATOM 1004 O O . TYR A 1 118 ? 7.204 3.042 1.399 1.00 98.19 118 TYR A O 1
ATOM 1012 N N . PHE A 1 119 ? 5.302 3.987 2.118 1.00 98.38 119 PHE A N 1
ATOM 1013 C CA . PHE A 1 119 ? 4.888 4.417 0.783 1.00 98.38 119 PHE A CA 1
ATOM 1014 C C . PHE A 1 119 ? 5.629 5.655 0.277 1.00 98.38 119 PHE A C 1
ATOM 1016 O O . PHE A 1 119 ? 5.866 5.775 -0.927 1.00 98.38 119 PHE A O 1
ATOM 1023 N N . TYR A 1 120 ? 6.059 6.542 1.175 1.00 97.69 120 TYR A N 1
ATOM 1024 C CA . TYR A 1 120 ? 6.844 7.722 0.826 1.00 97.69 120 TYR A CA 1
ATOM 1025 C C . TYR A 1 120 ? 8.156 7.354 0.124 1.00 97.69 120 TYR A C 1
ATOM 1027 O O . TYR A 1 120 ? 8.519 7.994 -0.863 1.00 97.69 120 TYR A O 1
ATOM 1035 N N . ALA A 1 121 ? 8.820 6.273 0.551 1.00 98.12 121 ALA A N 1
ATOM 1036 C CA . ALA A 1 121 ? 10.025 5.774 -0.110 1.00 98.12 121 ALA A CA 1
ATOM 1037 C C . ALA A 1 121 ? 9.792 5.464 -1.604 1.00 98.12 121 ALA A C 1
ATOM 1039 O O . ALA A 1 121 ? 10.628 5.791 -2.448 1.00 98.12 121 ALA A O 1
ATOM 1040 N N . PHE A 1 122 ? 8.631 4.898 -1.954 1.00 97.94 122 PHE A N 1
ATOM 1041 C CA . PHE A 1 122 ? 8.270 4.619 -3.347 1.00 97.94 122 PHE A CA 1
ATOM 1042 C C . PHE A 1 122 ? 7.932 5.886 -4.131 1.00 97.94 122 PHE A C 1
ATOM 1044 O O . PHE A 1 122 ? 8.350 6.010 -5.281 1.00 97.94 122 PHE A O 1
ATOM 1051 N N . THR A 1 123 ? 7.233 6.843 -3.517 1.00 96.94 123 THR A N 1
ATOM 1052 C CA . THR A 1 123 ? 6.960 8.155 -4.128 1.00 96.94 123 THR A CA 1
ATOM 1053 C C . THR A 1 123 ? 8.256 8.894 -4.453 1.00 96.94 123 THR A C 1
ATOM 1055 O O . THR A 1 123 ? 8.423 9.401 -5.565 1.00 96.94 123 THR A O 1
ATOM 1058 N N . TYR A 1 124 ? 9.203 8.900 -3.515 1.00 96.94 124 TYR A N 1
ATOM 1059 C CA . TYR A 1 124 ? 10.523 9.484 -3.720 1.00 96.94 124 TYR A CA 1
ATOM 1060 C C . TYR A 1 124 ? 11.283 8.778 -4.854 1.00 96.94 124 TYR A C 1
ATOM 1062 O O . TYR A 1 124 ? 11.736 9.431 -5.795 1.00 96.94 124 TYR A O 1
ATOM 1070 N N . ALA A 1 125 ? 11.346 7.441 -4.832 1.00 96.44 125 ALA A N 1
ATOM 1071 C CA . ALA A 1 125 ? 12.018 6.655 -5.868 1.00 96.44 125 ALA A CA 1
ATOM 1072 C C . ALA A 1 125 ? 11.401 6.850 -7.265 1.00 96.44 125 ALA A C 1
ATOM 1074 O O . ALA A 1 125 ? 12.130 6.988 -8.250 1.00 96.44 125 ALA A O 1
ATOM 1075 N N . ALA A 1 126 ? 10.069 6.914 -7.364 1.00 95.38 126 ALA A N 1
ATOM 1076 C CA . ALA A 1 126 ? 9.369 7.196 -8.615 1.00 95.38 126 ALA A CA 1
ATOM 1077 C C . ALA A 1 126 ? 9.758 8.575 -9.169 1.00 95.38 126 ALA A C 1
ATOM 1079 O O . ALA A 1 126 ? 10.028 8.716 -10.364 1.00 95.38 126 ALA A O 1
ATOM 1080 N N . ARG A 1 127 ? 9.866 9.588 -8.295 1.00 93.56 127 ARG A N 1
ATOM 1081 C CA . ARG A 1 127 ? 10.273 10.936 -8.699 1.00 93.56 127 ARG A CA 1
ATOM 1082 C C . ARG A 1 127 ? 11.716 10.975 -9.190 1.00 93.56 127 ARG A C 1
ATOM 1084 O O . ARG A 1 127 ? 11.953 11.504 -10.274 1.00 93.56 127 ARG A O 1
ATOM 1091 N N . VAL A 1 128 ? 12.652 10.384 -8.451 1.00 92.62 128 VAL A N 1
ATOM 1092 C CA . VAL A 1 128 ? 14.068 10.323 -8.852 1.00 92.62 128 VAL A CA 1
ATOM 1093 C C . VAL A 1 128 ? 14.224 9.576 -10.179 1.00 92.62 128 VAL A C 1
ATOM 1095 O O . VAL A 1 128 ? 14.872 10.074 -11.096 1.00 92.62 128 VAL A O 1
ATOM 1098 N N . SER A 1 129 ? 13.550 8.432 -10.343 1.00 82.44 129 SER A N 1
ATOM 1099 C CA . SER A 1 129 ? 13.606 7.655 -11.588 1.00 82.44 129 SER A CA 1
ATOM 1100 C C . SER A 1 129 ? 13.039 8.412 -12.794 1.00 82.44 129 SER A C 1
ATOM 1102 O O . SER A 1 129 ? 13.540 8.245 -13.904 1.00 82.44 129 SER A O 1
ATOM 1104 N N . SER A 1 130 ? 12.028 9.265 -12.592 1.00 79.19 130 SER A N 1
ATOM 1105 C CA . SER A 1 130 ? 11.462 10.092 -13.668 1.00 79.19 130 SER A CA 1
ATOM 1106 C C . SER A 1 130 ? 12.409 11.191 -14.159 1.00 79.19 130 SER A C 1
ATOM 1108 O O . SER A 1 130 ? 12.311 11.597 -15.313 1.00 79.19 130 SER A O 1
ATOM 1110 N N . ILE A 1 131 ? 13.314 11.663 -13.296 1.00 76.00 131 ILE A N 1
ATOM 1111 C CA . ILE A 1 131 ? 14.301 12.695 -13.632 1.00 76.00 131 ILE A CA 1
ATOM 1112 C C . ILE A 1 131 ? 15.437 12.083 -14.452 1.00 76.00 131 ILE A C 1
ATOM 1114 O O . ILE A 1 131 ? 15.815 12.647 -15.465 1.00 76.00 131 ILE A O 1
ATOM 1118 N N . VAL A 1 132 ? 15.921 10.900 -14.066 1.00 69.00 132 VAL A N 1
ATOM 1119 C CA . VAL A 1 132 ? 17.037 10.209 -14.744 1.00 69.00 132 VAL A CA 1
ATOM 1120 C C . VAL A 1 132 ? 16.665 9.694 -16.146 1.00 69.00 132 VAL A C 1
ATOM 1122 O O . VAL A 1 132 ? 17.540 9.418 -16.956 1.00 69.00 132 VAL A O 1
ATOM 1125 N N . LYS A 1 133 ? 15.370 9.538 -16.445 1.00 59.91 133 LYS A N 1
ATOM 1126 C CA . LYS A 1 133 ? 14.875 9.091 -17.761 1.00 59.91 133 LYS A CA 1
ATOM 1127 C C . LYS A 1 133 ? 14.652 10.224 -18.776 1.00 59.91 133 LYS A C 1
ATOM 1129 O O . LYS A 1 133 ? 14.223 9.922 -19.888 1.00 59.91 133 LYS A O 1
ATOM 1134 N N . ARG A 1 134 ? 14.848 11.485 -18.385 1.00 52.44 134 ARG A N 1
ATOM 1135 C CA . ARG A 1 134 ? 14.780 12.656 -19.273 1.00 52.44 134 ARG A CA 1
ATOM 1136 C C . ARG A 1 134 ? 16.177 13.043 -19.720 1.00 52.44 134 ARG A C 1
ATOM 1138 O O . ARG A 1 134 ? 16.280 13.456 -20.890 1.00 52.44 134 ARG A O 1
#

Foldseek 3Di:
DDDPPPDDDPVNVVVVVVVPDPQPCVVCLVCVVLVDDPLRLLLVLLVLQLQLVVCVVVVNNVSSVVSNVNSVSSLVVCLPRPVCVVPNVVSVVVVVQSCCVSPNPSPVVDDPVNSCVVSVVSVVVSVVVVVVVD

Secondary structure (DSSP, 8-state):
---------HHHHHHHHHHS---TTHHIIIIIGGGS-HHHHHHHHHHHHHHHHHHHHTT-HHHHHHHHHHHHHHHHHHHH-GGGGGGHHHHHHHHHHHHHHHHS--TT---HHHHHHHHHHHHHHHHHHHHHT-

Sequence (134 aa):
MKIVKNKISLTELKKMARQKETYQHKQLAAGRWQKLTFFEQMANIGSEVERAISWRKKRNKEYSQRAFARALELLTLTITDLRNKKRLRELTRLREVLVDYFFGKNQFSFSDKLWHNYFYAFTYAARVSSIVKR

Radius of gyration: 18.31 Å; chains: 1; bounding box: 45×57×35 Å

Organism: NCBI:txid412755